Protein AF-A0AAD1YTY5-F1 (afdb_monomer)

Solvent-accessible surface area (backbone atoms only — not comparable to full-atom values): 7492 Å² total; per-residue (Å²): 142,89,78,74,84,77,70,69,73,73,73,67,83,61,67,100,40,76,74,55,52,59,56,49,61,77,39,45,89,66,66,30,72,66,52,49,50,51,53,52,51,52,45,72,70,44,49,64,59,53,52,52,52,54,52,53,49,52,54,52,50,53,45,40,74,73,72,46,76,93,76,87,59,72,90,55,42,64,72,72,74,50,95,78,78,80,80,87,76,54,82,92,66,65,77,67,92,75,80,88,88,78,65,92,45,77,70,60,72,69,58,129

pLDDT: mean 82.32, std 20.95, range [33.34, 98.38]

Structure (mmCIF, N/CA/C/O backbone):
data_AF-A0AAD1YTY5-F1
#
_entry.id   AF-A0AAD1YTY5-F1
#
loop_
_atom_site.group_PDB
_atom_site.id
_atom_site.type_symbol
_atom_site.label_atom_id
_atom_site.label_alt_id
_atom_site.label_comp_id
_atom_site.label_asym_id
_atom_site.label_entity_id
_atom_site.label_seq_id
_atom_site.pdbx_PDB_ins_code
_atom_site.Cartn_x
_atom_site.Cartn_y
_atom_site.Cartn_z
_atom_site.occupancy
_atom_site.B_iso_or_equiv
_atom_site.auth_seq_id
_atom_site.auth_comp_id
_atom_site.auth_asym_id
_atom_site.auth_atom_id
_atom_site.pdbx_PDB_model_num
ATOM 1 N N . MET A 1 1 ? 2.109 25.990 -33.798 1.00 33.34 1 MET A N 1
ATOM 2 C CA . MET A 1 1 ? 3.425 25.316 -33.686 1.00 33.34 1 MET A CA 1
ATOM 3 C C . MET A 1 1 ? 3.836 25.237 -32.214 1.00 33.34 1 MET A C 1
ATOM 5 O O . MET A 1 1 ? 4.566 26.088 -31.735 1.00 33.34 1 MET A O 1
ATOM 9 N N . SER A 1 2 ? 3.307 24.270 -31.457 1.00 37.28 2 SER A N 1
ATOM 10 C CA . SER A 1 2 ? 3.543 24.147 -30.004 1.00 37.28 2 SER A CA 1
ATOM 11 C C . SER A 1 2 ? 3.789 22.679 -29.644 1.00 37.28 2 SER A C 1
ATOM 13 O O . SER A 1 2 ? 3.008 22.042 -28.951 1.00 37.28 2 SER A O 1
ATOM 15 N N . GLY A 1 3 ? 4.836 22.097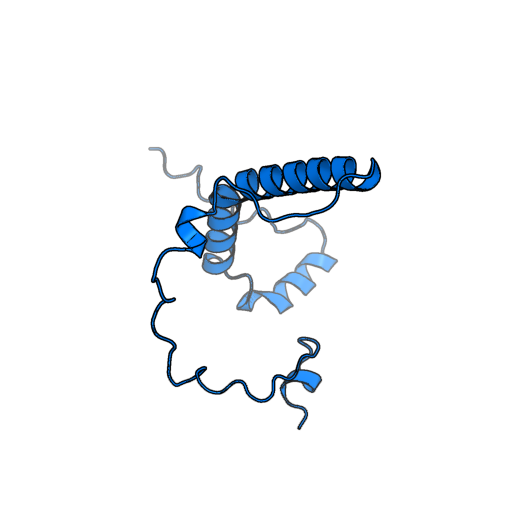 -30.233 1.00 34.19 3 GLY A N 1
ATOM 16 C CA . GLY A 1 3 ? 5.201 20.685 -30.041 1.00 34.19 3 GLY A CA 1
ATOM 17 C C . GLY A 1 3 ? 6.533 20.471 -29.318 1.00 34.19 3 GLY A C 1
ATOM 18 O O . GLY A 1 3 ? 6.846 19.352 -28.929 1.00 34.19 3 GLY A O 1
ATOM 19 N N . ALA A 1 4 ? 7.328 21.527 -29.112 1.00 40.12 4 ALA A N 1
ATOM 20 C CA . ALA A 1 4 ? 8.726 21.383 -28.696 1.00 40.12 4 ALA A CA 1
ATOM 21 C C . ALA A 1 4 ? 8.965 21.480 -27.176 1.00 40.12 4 ALA A C 1
ATOM 23 O O . ALA A 1 4 ? 10.001 21.032 -26.696 1.00 40.12 4 ALA A O 1
ATOM 24 N N . LYS A 1 5 ? 8.020 22.014 -26.385 1.00 37.00 5 LYS A N 1
ATOM 25 C CA . LYS A 1 5 ? 8.253 22.281 -24.948 1.00 37.00 5 LYS A CA 1
ATOM 26 C C . LYS A 1 5 ? 8.025 21.096 -23.998 1.00 37.00 5 LYS A C 1
ATOM 28 O O . LYS A 1 5 ? 8.430 21.188 -22.847 1.00 37.00 5 LYS A O 1
ATOM 33 N N . LYS A 1 6 ? 7.431 19.980 -24.444 1.00 41.97 6 LYS A N 1
ATOM 34 C CA . LYS A 1 6 ? 7.176 18.805 -23.577 1.00 41.97 6 LYS A CA 1
ATOM 35 C C . LYS A 1 6 ? 8.204 17.671 -23.690 1.00 41.97 6 LYS A C 1
ATOM 37 O O . LYS A 1 6 ? 8.161 16.758 -22.876 1.00 41.97 6 LYS A O 1
ATOM 42 N N . ARG A 1 7 ? 9.147 17.719 -24.643 1.00 33.81 7 ARG A N 1
ATOM 43 C CA . ARG A 1 7 ? 10.187 16.676 -24.786 1.00 33.81 7 ARG A CA 1
ATOM 44 C C . ARG A 1 7 ? 11.344 16.797 -23.784 1.00 33.81 7 ARG A C 1
ATOM 46 O O . ARG A 1 7 ? 12.011 15.806 -23.534 1.00 33.81 7 ARG A O 1
ATOM 53 N N . PHE A 1 8 ? 11.539 17.963 -23.170 1.00 34.28 8 PHE A N 1
ATOM 54 C CA . PHE A 1 8 ? 12.762 18.286 -22.420 1.00 34.28 8 PHE A CA 1
ATOM 55 C C . PHE A 1 8 ? 12.743 17.998 -20.910 1.00 34.28 8 PHE A C 1
ATOM 57 O O . PHE A 1 8 ? 13.707 18.327 -20.228 1.00 34.28 8 PHE A O 1
ATOM 64 N N . GLN A 1 9 ? 11.691 17.389 -20.354 1.00 39.22 9 GLN A N 1
ATOM 65 C CA . GLN A 1 9 ? 11.656 17.099 -18.908 1.00 39.22 9 GLN A CA 1
ATOM 66 C C . GLN A 1 9 ? 12.084 15.679 -18.515 1.00 39.22 9 GLN A C 1
ATOM 68 O O . GLN A 1 9 ? 12.263 15.437 -17.327 1.00 39.22 9 GLN A O 1
ATOM 73 N N . ILE A 1 10 ? 12.308 14.765 -19.465 1.00 39.91 10 ILE A N 1
ATOM 74 C CA . ILE A 1 10 ? 12.739 13.392 -19.134 1.00 39.91 10 ILE A CA 1
ATOM 75 C C . ILE A 1 10 ? 14.275 13.250 -19.155 1.00 39.91 10 ILE A C 1
ATOM 77 O O . ILE A 1 10 ? 14.819 12.476 -18.379 1.00 39.91 10 ILE A O 1
ATOM 81 N N . GLU A 1 11 ? 15.003 14.061 -19.931 1.00 36.28 11 GLU A N 1
ATOM 82 C CA . GLU A 1 11 ? 16.481 14.009 -19.973 1.00 36.28 11 GLU A CA 1
ATOM 83 C C . GLU A 1 11 ? 17.175 14.684 -18.774 1.00 36.28 11 GLU A C 1
ATOM 85 O O . GLU A 1 11 ? 18.380 14.543 -18.588 1.00 36.28 11 GLU A O 1
ATOM 90 N N . ALA A 1 12 ? 16.438 15.410 -17.927 1.00 37.81 12 ALA A N 1
ATOM 91 C CA . ALA A 1 12 ? 17.026 16.212 -16.851 1.00 37.81 12 ALA A CA 1
ATOM 92 C C . ALA A 1 12 ? 17.236 15.457 -15.524 1.00 37.81 12 ALA A C 1
ATOM 94 O O . ALA A 1 12 ? 17.783 16.034 -14.585 1.00 37.81 12 ALA A O 1
ATOM 95 N N . ILE A 1 13 ? 16.871 14.172 -15.436 1.00 46.72 13 ILE A N 1
ATOM 96 C CA . ILE A 1 13 ? 17.324 13.292 -14.340 1.00 46.72 13 ILE A CA 1
ATOM 97 C C . ILE A 1 13 ? 18.650 12.615 -14.740 1.00 46.72 13 ILE A C 1
ATOM 99 O O . ILE A 1 13 ? 18.924 11.473 -14.402 1.00 46.72 13 ILE A O 1
ATOM 103 N N . VAL A 1 14 ? 19.497 13.315 -15.494 1.00 49.34 14 VAL A N 1
ATOM 104 C CA . VAL A 1 14 ? 20.905 12.957 -15.668 1.00 49.34 14 VAL A CA 1
ATOM 105 C C . VAL A 1 14 ? 21.697 13.975 -14.864 1.00 49.34 14 VAL A C 1
ATOM 107 O O . VAL A 1 14 ? 21.943 15.109 -15.270 1.00 49.34 14 VAL A O 1
ATOM 110 N N . THR A 1 15 ? 21.995 13.589 -13.632 1.00 48.19 15 THR A N 1
ATOM 111 C CA . THR A 1 15 ? 22.817 14.354 -12.697 1.00 48.19 15 THR A CA 1
ATOM 112 C C . THR A 1 15 ? 24.173 14.691 -13.326 1.00 48.19 15 THR A C 1
ATOM 114 O O . THR A 1 15 ? 24.780 13.829 -13.951 1.00 48.19 15 THR A O 1
ATOM 117 N N . ARG A 1 16 ? 24.681 15.917 -13.116 1.00 51.72 16 ARG A N 1
ATOM 118 C CA . ARG A 1 16 ? 26.023 16.407 -13.531 1.00 51.72 16 ARG A CA 1
ATOM 119 C C . ARG A 1 16 ? 27.209 15.686 -12.852 1.00 51.72 16 ARG A C 1
ATOM 121 O O . ARG A 1 16 ? 28.292 16.244 -12.730 1.00 51.72 16 ARG A O 1
ATOM 128 N N . ASP A 1 17 ? 26.987 14.480 -12.362 1.00 52.78 17 ASP A N 1
ATOM 129 C CA . ASP A 1 17 ? 27.865 13.750 -11.464 1.00 52.78 17 ASP A CA 1
ATOM 130 C C . ASP A 1 17 ? 28.198 12.407 -12.116 1.00 52.78 17 ASP A C 1
ATOM 132 O O . ASP A 1 17 ? 27.325 11.544 -12.241 1.00 52.78 17 ASP A O 1
ATOM 136 N N . ALA A 1 18 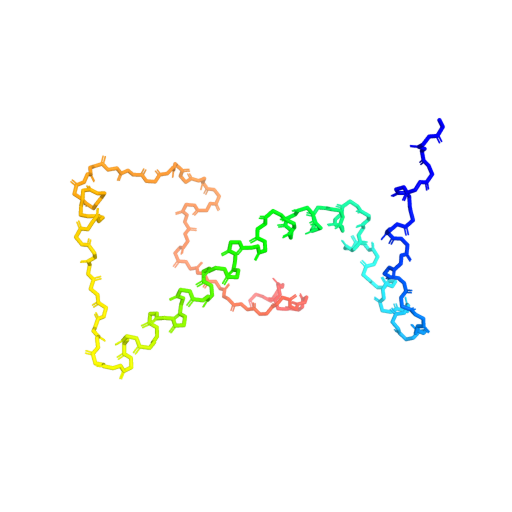? 29.441 12.266 -12.583 1.00 53.72 18 ALA 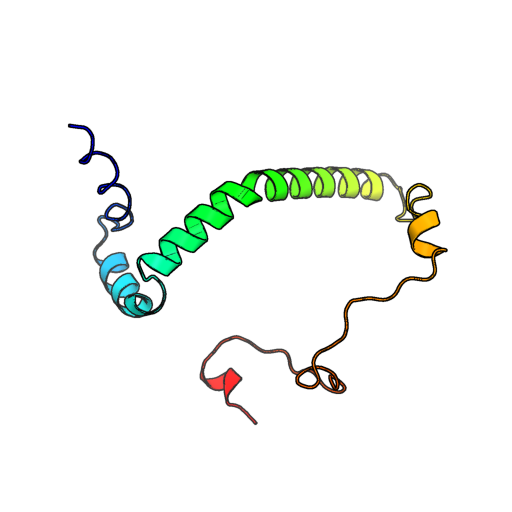A N 1
ATOM 137 C CA . ALA A 1 18 ? 29.914 11.100 -13.327 1.00 53.72 18 ALA A CA 1
ATOM 138 C C . ALA A 1 18 ? 29.765 9.793 -12.530 1.00 53.72 18 ALA A C 1
ATOM 140 O O . ALA A 1 18 ? 29.598 8.729 -13.130 1.00 53.72 18 ALA A O 1
ATOM 141 N N . GLU A 1 19 ? 29.748 9.871 -11.192 1.00 54.56 19 GLU A N 1
ATOM 142 C CA . GLU A 1 19 ? 29.519 8.708 -10.340 1.00 54.56 19 GLU A CA 1
ATOM 143 C C . GLU A 1 19 ? 28.060 8.230 -10.353 1.00 54.56 19 GLU A C 1
ATOM 145 O O . GLU A 1 19 ? 27.750 7.044 -10.259 1.00 54.56 19 GLU A O 1
ATOM 150 N N . LYS A 1 20 ? 27.113 9.147 -10.525 1.00 55.09 20 LYS A N 1
ATOM 151 C CA . LYS A 1 20 ? 25.703 8.767 -10.654 1.00 55.09 20 LYS A CA 1
ATOM 152 C C . LYS A 1 20 ? 25.406 8.211 -12.037 1.00 55.09 20 LYS A C 1
ATOM 154 O O . LYS A 1 20 ? 24.567 7.324 -12.161 1.00 55.09 20 LYS A O 1
ATOM 159 N N . THR A 1 21 ? 26.118 8.670 -13.062 1.00 53.25 21 THR A N 1
ATOM 160 C CA . THR A 1 21 ? 25.917 8.223 -14.443 1.00 53.25 21 THR A CA 1
ATOM 161 C C . THR A 1 21 ? 26.240 6.736 -14.632 1.00 53.25 21 THR A C 1
ATOM 163 O O . THR A 1 21 ? 25.481 6.048 -15.312 1.00 53.25 21 THR A O 1
ATOM 166 N N . TRP A 1 22 ? 27.295 6.199 -13.995 1.00 48.31 22 TRP A N 1
ATOM 167 C CA . TRP A 1 22 ? 27.605 4.758 -14.077 1.00 48.31 22 TRP A CA 1
ATOM 168 C C . TRP A 1 22 ? 26.576 3.895 -13.344 1.00 48.31 22 TRP A C 1
ATOM 170 O O . TRP A 1 22 ? 26.193 2.835 -13.834 1.00 48.31 22 TRP A O 1
ATOM 180 N N . LYS A 1 23 ? 26.067 4.384 -12.211 1.00 54.72 23 LYS A N 1
ATOM 181 C CA . LYS A 1 23 ? 25.053 3.687 -11.417 1.00 54.72 23 LYS A CA 1
ATOM 182 C C . LYS A 1 23 ? 23.690 3.673 -12.114 1.00 54.72 23 LYS A C 1
ATOM 184 O O . LYS A 1 23 ? 22.964 2.692 -12.042 1.00 54.72 23 LYS A O 1
ATOM 189 N N . ILE A 1 24 ? 23.353 4.734 -12.849 1.00 59.12 24 ILE A N 1
ATOM 190 C CA . ILE A 1 24 ? 22.142 4.795 -13.683 1.00 59.12 24 ILE A CA 1
ATOM 191 C C . ILE A 1 24 ? 22.213 3.789 -14.843 1.00 59.12 24 ILE A C 1
ATOM 193 O O . ILE A 1 24 ? 21.187 3.218 -15.206 1.00 59.12 24 ILE A O 1
ATOM 197 N N . LEU A 1 25 ? 23.408 3.520 -15.383 1.00 65.56 25 LEU A N 1
ATOM 198 C CA . LEU A 1 25 ? 23.594 2.520 -16.438 1.00 65.56 25 LEU A CA 1
ATOM 199 C C . LEU A 1 25 ? 23.250 1.099 -15.956 1.00 65.56 25 LEU A C 1
ATOM 201 O O . LEU A 1 25 ? 22.636 0.337 -16.699 1.00 65.56 25 LEU A O 1
ATOM 205 N N . GLU A 1 26 ? 23.574 0.766 -14.701 1.00 78.25 26 GLU A N 1
ATOM 206 C CA . GLU A 1 26 ? 23.226 -0.517 -14.066 1.00 78.25 26 GLU A CA 1
ATOM 207 C C . GLU A 1 26 ? 21.702 -0.713 -13.943 1.00 78.25 26 GLU A C 1
ATOM 209 O O . GLU A 1 26 ? 21.190 -1.822 -14.090 1.00 78.25 26 GLU A O 1
ATOM 214 N N . PHE A 1 27 ? 20.954 0.379 -13.758 1.00 83.62 27 PHE A N 1
ATOM 215 C CA . PHE A 1 27 ? 19.495 0.363 -13.626 1.00 83.62 27 PHE A CA 1
ATOM 216 C C . PHE A 1 27 ? 18.743 0.675 -14.921 1.00 83.62 27 PHE A C 1
ATOM 218 O O . PHE A 1 27 ? 17.516 0.784 -14.884 1.00 83.62 27 PHE A O 1
ATOM 225 N N . ALA A 1 28 ? 19.422 0.795 -16.065 1.00 85.88 28 ALA A N 1
ATOM 226 C CA . ALA A 1 28 ? 18.799 1.197 -17.328 1.00 85.88 28 ALA A CA 1
ATOM 227 C C . ALA A 1 28 ? 17.628 0.284 -17.750 1.00 85.88 28 ALA A C 1
ATOM 229 O O . ALA A 1 28 ? 16.657 0.755 -18.338 1.00 85.88 28 ALA A O 1
ATOM 230 N N . ASN A 1 29 ? 17.683 -1.003 -17.384 1.00 89.12 29 ASN A N 1
ATOM 231 C CA . ASN A 1 29 ? 16.609 -1.970 -17.643 1.00 89.12 29 ASN A CA 1
ATOM 232 C C . ASN A 1 29 ? 15.374 -1.783 -16.742 1.00 89.12 29 ASN A C 1
ATOM 234 O O . ASN A 1 29 ? 14.296 -2.256 -17.087 1.00 89.12 29 ASN A O 1
ATOM 238 N N . ILE A 1 30 ? 15.521 -1.126 -15.588 1.00 89.25 30 ILE A N 1
ATOM 239 C CA . ILE A 1 30 ? 14.443 -0.888 -14.614 1.00 89.25 30 ILE A CA 1
ATOM 240 C C . ILE A 1 30 ? 13.877 0.522 -14.793 1.00 89.25 30 ILE A C 1
ATOM 242 O O . ILE A 1 30 ? 12.666 0.705 -14.887 1.00 89.25 30 ILE A O 1
ATOM 246 N N . LEU A 1 31 ? 14.750 1.527 -14.879 1.00 89.81 31 LEU A N 1
ATOM 247 C CA . LEU A 1 31 ? 14.389 2.936 -15.047 1.00 89.81 31 LEU A CA 1
ATOM 248 C C . LEU A 1 31 ? 14.202 3.282 -16.526 1.00 89.81 31 LEU A C 1
ATOM 250 O O . LEU A 1 31 ? 14.759 4.254 -17.038 1.00 89.81 31 LEU A O 1
ATOM 254 N N . THR A 1 32 ? 13.409 2.467 -17.218 1.00 91.19 32 THR A N 1
ATOM 255 C CA . THR A 1 32 ? 13.022 2.744 -18.598 1.00 91.19 32 THR A CA 1
ATOM 256 C C . THR A 1 32 ? 12.151 3.996 -18.653 1.00 91.19 32 THR A C 1
ATOM 258 O O . THR A 1 32 ? 11.547 4.422 -17.663 1.00 91.19 32 THR A O 1
ATOM 261 N N . ARG A 1 33 ? 12.054 4.600 -19.838 1.00 90.12 33 ARG A N 1
ATOM 262 C CA . ARG A 1 33 ? 11.243 5.804 -20.036 1.00 90.12 33 ARG A CA 1
ATOM 263 C C . ARG A 1 33 ? 9.784 5.600 -19.619 1.00 90.12 33 ARG A C 1
ATOM 265 O O . ARG A 1 33 ? 9.218 6.479 -18.974 1.00 90.12 33 ARG A O 1
ATOM 272 N N . ASP A 1 34 ? 9.208 4.456 -19.971 1.00 93.12 34 ASP A N 1
ATOM 273 C CA . ASP A 1 34 ? 7.809 4.146 -19.676 1.00 93.12 34 ASP A CA 1
ATOM 274 C C . ASP A 1 34 ? 7.602 3.903 -18.177 1.00 93.12 34 ASP A C 1
ATOM 276 O O . ASP A 1 34 ? 6.643 4.415 -17.601 1.00 93.12 34 ASP A O 1
ATOM 280 N N . ALA A 1 35 ? 8.547 3.224 -17.513 1.00 93.94 35 ALA A N 1
ATOM 281 C CA . ALA A 1 35 ? 8.516 3.032 -16.064 1.00 93.94 35 ALA A CA 1
ATOM 282 C C . ALA A 1 35 ? 8.605 4.369 -15.310 1.00 93.94 35 ALA A C 1
ATOM 284 O O .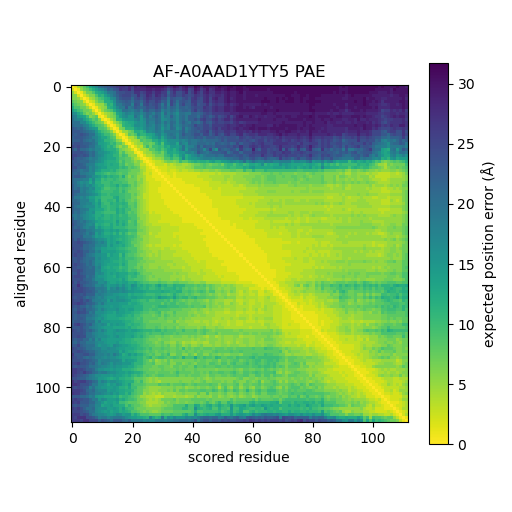 ALA A 1 35 ? 7.836 4.619 -14.381 1.00 93.94 35 ALA A O 1
ATOM 285 N N . LEU A 1 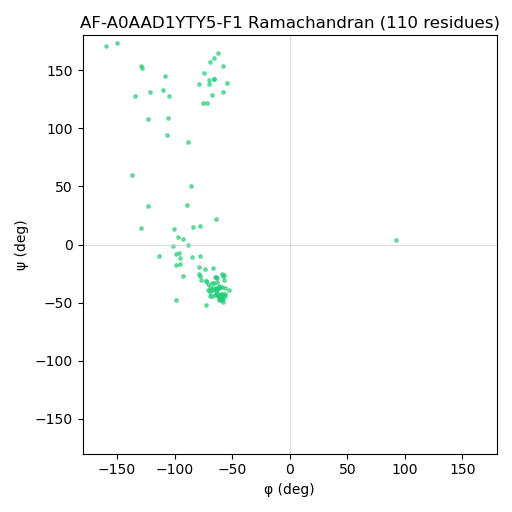36 ? 9.501 5.265 -15.735 1.00 94.00 36 LEU A N 1
ATOM 286 C CA . LEU A 1 36 ? 9.622 6.601 -15.148 1.00 94.00 36 LEU A CA 1
ATOM 287 C C . LEU A 1 36 ? 8.356 7.431 -15.363 1.00 94.00 36 LEU A C 1
ATOM 289 O O . LEU A 1 36 ? 7.904 8.100 -14.435 1.00 94.00 36 LEU A O 1
ATOM 293 N N . GLN A 1 37 ? 7.774 7.377 -16.562 1.00 94.44 37 GLN A N 1
ATOM 294 C CA . GLN A 1 37 ? 6.533 8.084 -16.857 1.00 94.44 37 GLN A CA 1
ATOM 295 C C . GLN A 1 37 ? 5.392 7.586 -15.961 1.00 94.44 37 GLN A C 1
ATOM 297 O O . GLN A 1 37 ? 4.722 8.397 -15.325 1.00 94.44 37 GLN A O 1
ATOM 302 N N . PHE A 1 38 ? 5.247 6.268 -15.821 1.00 96.06 38 PHE A N 1
ATOM 303 C CA . PHE A 1 38 ? 4.262 5.659 -14.933 1.00 96.06 38 PHE A CA 1
ATOM 304 C C . PHE A 1 38 ? 4.427 6.107 -13.470 1.00 96.06 38 PHE A C 1
ATOM 306 O O . PHE A 1 38 ? 3.462 6.531 -12.836 1.00 96.06 38 PHE A O 1
ATOM 313 N N . VAL A 1 39 ? 5.655 6.098 -12.937 1.00 95.81 39 VAL A N 1
ATOM 314 C CA . VAL A 1 39 ? 5.930 6.552 -11.560 1.00 95.81 39 VAL A CA 1
ATOM 315 C C . VAL A 1 39 ? 5.619 8.040 -11.376 1.00 95.81 39 VAL A C 1
ATOM 317 O O . VAL A 1 39 ? 5.103 8.439 -10.330 1.00 95.81 39 VAL A O 1
ATOM 320 N N . VAL A 1 40 ? 5.908 8.876 -12.378 1.00 96.44 40 VAL A N 1
ATOM 321 C CA . VAL A 1 40 ? 5.564 10.306 -12.346 1.00 96.44 40 VAL A CA 1
ATOM 322 C C . VAL A 1 40 ? 4.054 10.502 -12.260 1.00 96.44 40 VAL A C 1
ATOM 324 O O . VAL A 1 40 ? 3.601 11.345 -11.483 1.00 96.44 40 VAL A O 1
ATOM 327 N N . ASP A 1 41 ? 3.284 9.737 -13.027 1.00 97.31 41 ASP A N 1
ATOM 328 C CA . ASP A 1 41 ? 1.829 9.863 -13.050 1.00 97.31 41 ASP A CA 1
ATOM 329 C C . ASP A 1 41 ? 1.213 9.394 -11.723 1.00 97.31 41 ASP A C 1
ATOM 331 O O . ASP A 1 41 ? 0.454 10.152 -11.114 1.00 97.31 41 ASP A O 1
ATOM 335 N N . LEU A 1 42 ? 1.667 8.257 -11.177 1.00 97.62 42 LEU A N 1
ATOM 336 C CA . LEU A 1 42 ? 1.288 7.803 -9.830 1.00 97.62 42 LEU A CA 1
ATOM 337 C C . LEU A 1 42 ? 1.602 8.845 -8.755 1.00 97.62 42 LEU A C 1
ATOM 339 O O . LEU A 1 42 ? 0.796 9.107 -7.860 1.00 97.62 42 LEU A O 1
ATOM 343 N N . GLN A 1 43 ? 2.786 9.456 -8.821 1.00 96.75 43 GLN A N 1
ATOM 344 C CA . GLN A 1 43 ? 3.160 10.477 -7.857 1.00 96.75 43 GLN A CA 1
ATOM 345 C C . GLN A 1 43 ? 2.202 11.665 -7.938 1.00 96.75 43 GLN A C 1
ATOM 347 O O . GLN A 1 43 ? 1.723 12.133 -6.904 1.00 96.75 43 GLN A O 1
ATOM 352 N N . ARG A 1 44 ? 1.926 12.160 -9.147 1.00 96.31 44 ARG A N 1
ATOM 353 C CA . ARG A 1 44 ? 1.079 13.342 -9.342 1.00 96.31 44 ARG A CA 1
ATOM 354 C C . ARG A 1 44 ? -0.333 13.110 -8.827 1.00 96.31 44 ARG A C 1
ATOM 356 O O . ARG A 1 44 ? -0.906 14.025 -8.240 1.00 96.31 44 ARG A O 1
ATOM 363 N N . GLU A 1 45 ? -0.849 11.903 -9.016 1.00 97.56 45 GLU A N 1
ATOM 364 C CA . GLU A 1 45 ? -2.178 11.506 -8.570 1.00 97.56 45 GLU A CA 1
ATOM 365 C C . GLU A 1 45 ? -2.244 11.333 -7.044 1.00 97.56 45 GLU A C 1
ATOM 367 O O . GLU A 1 45 ? -3.055 11.971 -6.374 1.00 97.56 45 GLU A O 1
ATOM 372 N N . PHE A 1 46 ? -1.342 10.545 -6.450 1.00 97.94 46 PHE A N 1
ATOM 373 C CA . PHE A 1 46 ? -1.514 10.094 -5.063 1.00 97.94 46 PHE A CA 1
ATOM 374 C C . PHE A 1 46 ? -0.743 10.896 -4.011 1.00 97.94 46 PHE A C 1
ATOM 376 O O . PHE A 1 46 ? -1.079 10.834 -2.826 1.00 97.94 46 PHE A O 1
ATOM 383 N N . ARG A 1 47 ? 0.274 11.689 -4.380 1.00 97.31 47 ARG A N 1
ATOM 384 C CA . ARG A 1 47 ? 1.164 12.333 -3.389 1.00 97.31 47 ARG A CA 1
ATOM 385 C C . ARG A 1 47 ? 0.421 13.236 -2.403 1.00 97.31 47 ARG A C 1
ATOM 387 O O . ARG A 1 47 ? 0.796 13.290 -1.231 1.00 97.31 47 ARG A O 1
ATOM 394 N N . ASN A 1 48 ? -0.609 13.951 -2.849 1.00 97.44 48 ASN A N 1
ATOM 395 C CA . ASN A 1 48 ? -1.380 14.831 -1.966 1.00 97.44 48 ASN A CA 1
ATOM 396 C C . ASN A 1 48 ? -2.202 14.031 -0.945 1.00 97.44 48 ASN A C 1
ATOM 398 O O . ASN A 1 48 ? -2.193 14.372 0.237 1.00 97.44 48 ASN A O 1
ATOM 402 N N . HIS A 1 49 ? -2.819 12.924 -1.369 1.00 97.62 49 HIS A N 1
ATOM 403 C CA . HIS A 1 49 ? -3.548 12.015 -0.481 1.00 97.62 49 HIS A CA 1
ATOM 404 C C . HIS A 1 49 ? -2.626 11.363 0.555 1.00 97.62 49 HIS A C 1
ATOM 406 O O . HIS A 1 49 ? -2.966 11.313 1.736 1.00 97.62 49 HIS A O 1
ATOM 412 N N . ILE A 1 50 ? -1.421 10.947 0.147 1.00 97.81 50 ILE A N 1
ATOM 413 C CA . ILE A 1 50 ? -0.416 10.393 1.067 1.00 97.81 50 ILE A CA 1
ATOM 414 C C . ILE A 1 50 ? -0.023 11.427 2.126 1.00 97.81 50 ILE A C 1
ATOM 416 O O . ILE A 1 50 ? 0.021 11.109 3.313 1.00 97.81 50 ILE A O 1
ATOM 420 N N . LYS A 1 51 ? 0.234 12.679 1.723 1.00 97.94 51 LYS A N 1
ATOM 421 C CA . LYS A 1 51 ? 0.546 13.758 2.674 1.00 97.94 51 LYS A CA 1
ATOM 422 C C . LYS A 1 51 ? -0.584 13.978 3.673 1.00 97.94 51 LYS A C 1
ATOM 424 O O . LYS A 1 51 ? -0.314 14.065 4.865 1.00 97.94 51 LYS A O 1
ATOM 429 N N . TYR A 1 52 ? -1.824 14.032 3.194 1.00 98.19 52 TYR A N 1
ATOM 430 C CA . TYR A 1 52 ? -2.993 14.180 4.056 1.00 98.19 52 TYR A CA 1
ATOM 431 C C . TYR A 1 52 ? -3.087 13.040 5.082 1.00 98.19 52 TYR A C 1
ATOM 433 O O . TYR A 1 52 ? -3.160 13.299 6.281 1.00 98.19 52 TYR A O 1
ATOM 441 N N . ALA A 1 53 ? -2.964 11.784 4.641 1.00 98.12 53 ALA A N 1
ATOM 442 C CA . ALA A 1 53 ? -2.995 10.624 5.531 1.00 98.12 53 ALA A CA 1
ATOM 443 C C . ALA A 1 53 ? -1.869 10.645 6.585 1.00 98.12 53 ALA A C 1
ATOM 445 O O . ALA A 1 53 ? -2.080 10.253 7.735 1.00 98.12 53 ALA A O 1
ATOM 446 N N . LEU A 1 54 ? -0.676 11.129 6.220 1.00 98.19 54 LEU A N 1
ATOM 447 C CA . LEU A 1 54 ? 0.437 11.289 7.159 1.00 98.19 54 LEU A CA 1
ATOM 448 C C . LEU A 1 54 ? 0.155 12.353 8.226 1.00 98.19 54 LEU A C 1
ATOM 450 O O . LEU A 1 54 ? 0.503 12.129 9.386 1.00 98.19 54 LEU A O 1
ATOM 454 N N . GLU A 1 55 ? -0.488 13.470 7.879 1.00 98.38 55 GLU A N 1
ATOM 455 C CA . GLU A 1 55 ? -0.902 14.469 8.874 1.00 98.38 55 GLU A CA 1
ATOM 456 C C . GLU A 1 55 ? -2.000 13.922 9.795 1.00 98.38 55 GLU A C 1
ATOM 458 O O . GLU A 1 55 ? -1.854 13.993 11.017 1.00 98.38 55 GLU A O 1
ATOM 463 N N . CYS A 1 56 ? -3.019 13.241 9.254 1.00 97.62 56 CYS A N 1
ATOM 464 C CA . CYS A 1 56 ? -4.034 12.563 10.071 1.00 97.62 56 CYS A CA 1
ATOM 465 C C . CYS A 1 56 ? -3.410 11.559 11.052 1.00 97.62 56 CYS A C 1
ATOM 467 O O . CYS A 1 56 ? -3.837 11.450 12.204 1.00 97.62 56 CYS A O 1
ATOM 469 N N . ARG A 1 57 ? -2.356 10.844 10.635 1.00 97.44 57 ARG A N 1
ATOM 470 C CA . ARG A 1 57 ? -1.622 9.928 11.518 1.00 97.44 57 ARG A CA 1
ATOM 471 C C . ARG A 1 57 ? -0.930 10.663 12.668 1.00 97.44 57 ARG A C 1
ATOM 473 O O . ARG A 1 57 ? -0.919 10.141 13.784 1.00 97.44 57 ARG A O 1
ATOM 480 N N . LYS A 1 58 ? -0.367 11.854 12.434 1.00 97.75 58 LYS A N 1
ATOM 481 C CA . LYS A 1 58 ? 0.222 12.677 13.507 1.00 97.75 58 LYS A CA 1
ATOM 482 C C . LYS A 1 58 ? -0.844 13.145 14.490 1.00 97.75 58 LYS A C 1
ATOM 484 O O . LYS A 1 58 ? -0.636 13.041 15.696 1.00 97.75 58 LYS A O 1
ATOM 489 N N . GLU A 1 59 ? -1.992 13.592 13.992 1.00 96.69 59 GLU A N 1
ATOM 490 C CA . GLU A 1 59 ? -3.124 13.981 14.837 1.00 96.69 59 GLU A CA 1
ATOM 491 C C . GLU A 1 59 ? -3.614 12.822 15.707 1.00 96.69 59 GLU A C 1
ATOM 493 O O . GLU A 1 59 ? -3.760 12.979 16.920 1.00 96.69 59 GLU A O 1
ATOM 498 N N . ALA A 1 60 ? -3.805 11.639 15.117 1.00 94.94 60 ALA A N 1
ATOM 499 C CA . ALA A 1 60 ? -4.205 10.446 15.859 1.00 94.94 60 ALA A CA 1
ATOM 500 C C . ALA A 1 60 ? -3.168 10.090 16.936 1.00 94.94 60 ALA A C 1
ATOM 502 O O . ALA A 1 60 ? -3.521 9.831 18.086 1.00 94.94 60 ALA A O 1
ATOM 503 N N . LYS A 1 61 ? -1.874 10.165 16.596 1.00 96.38 61 LYS A N 1
ATOM 504 C CA . LYS A 1 61 ? -0.782 9.925 17.545 1.00 96.38 61 LYS A CA 1
ATOM 505 C C . LYS A 1 61 ? -0.821 10.898 18.727 1.00 96.38 61 LYS A C 1
ATOM 507 O O . LYS A 1 61 ? -0.650 10.451 19.857 1.00 96.38 61 LYS A O 1
ATOM 512 N N . MET A 1 62 ? -1.079 12.188 18.495 1.00 96.94 62 MET A N 1
ATOM 513 C CA . MET A 1 62 ? -1.228 13.176 19.574 1.00 96.94 62 MET A CA 1
ATOM 514 C C . MET A 1 62 ? -2.405 12.841 20.497 1.00 96.94 62 MET A C 1
ATOM 516 O O . MET A 1 62 ? -2.251 12.883 21.715 1.00 96.94 62 MET A O 1
ATOM 520 N N . ARG A 1 63 ? -3.556 12.442 19.939 1.00 96.00 63 ARG A N 1
ATOM 521 C CA . ARG A 1 63 ? -4.726 12.023 20.734 1.00 96.00 63 ARG A CA 1
ATOM 522 C C . ARG A 1 63 ? -4.399 10.837 21.641 1.00 96.00 63 ARG A C 1
ATOM 524 O O . ARG A 1 63 ? -4.751 10.862 22.817 1.00 96.00 63 ARG A O 1
ATOM 531 N N . TYR A 1 64 ? -3.693 9.833 21.120 1.00 95.50 64 TYR A N 1
ATOM 532 C CA . TYR A 1 64 ? -3.309 8.660 21.909 1.00 95.50 64 TYR A CA 1
ATOM 533 C C . TYR A 1 64 ? -2.272 8.981 22.986 1.00 95.50 64 TYR A C 1
ATOM 535 O O . TYR A 1 64 ? -2.376 8.500 24.109 1.00 95.50 64 TYR A O 1
ATOM 543 N N . ASN A 1 65 ? -1.301 9.843 22.678 1.00 95.81 65 ASN A N 1
ATOM 544 C CA . ASN A 1 65 ? -0.319 10.287 23.667 1.00 95.81 65 ASN A CA 1
ATOM 545 C C . ASN A 1 65 ? -0.973 11.058 24.832 1.00 95.81 65 ASN A C 1
ATOM 547 O O . ASN A 1 65 ? -0.476 10.993 25.951 1.00 95.81 65 ASN A O 1
ATOM 551 N N . ASN A 1 66 ? -2.100 11.735 24.590 1.00 96.62 66 ASN A N 1
ATOM 552 C CA . ASN A 1 66 ? -2.872 12.452 25.611 1.00 96.62 66 ASN A CA 1
ATOM 553 C C . ASN A 1 66 ? -3.853 11.549 26.391 1.00 96.62 66 ASN A C 1
ATOM 555 O O . ASN A 1 66 ? -4.762 12.054 27.045 1.00 96.62 66 ASN A O 1
ATOM 559 N N . GLY A 1 67 ? -3.698 10.223 26.313 1.00 94.81 67 GLY A N 1
ATOM 560 C CA . GLY A 1 67 ? -4.519 9.255 27.050 1.00 94.81 67 GLY A CA 1
ATOM 561 C C . GLY A 1 67 ? -5.751 8.745 26.299 1.00 94.81 67 GLY A C 1
ATOM 562 O O . GLY A 1 67 ? -6.520 7.966 26.856 1.00 94.81 67 GLY A O 1
ATOM 563 N N . GLY A 1 68 ? -5.949 9.140 25.036 1.00 92.31 68 GLY A N 1
ATOM 564 C CA . GLY A 1 68 ? -6.954 8.513 24.180 1.00 92.31 68 GLY A CA 1
ATOM 565 C C . GLY A 1 68 ? -6.593 7.055 23.876 1.00 92.31 68 GLY A C 1
ATOM 566 O O . GLY A 1 68 ? -5.429 6.734 23.641 1.00 92.31 68 GLY A O 1
ATOM 567 N N . LEU A 1 69 ? -7.586 6.170 23.825 1.00 91.31 69 LEU A N 1
ATOM 568 C CA . LEU A 1 69 ? -7.406 4.775 23.414 1.00 91.31 69 LEU A CA 1
ATOM 569 C C . LEU A 1 69 ? -8.038 4.540 22.034 1.00 91.31 69 LEU A C 1
ATOM 571 O O . LEU A 1 69 ? -9.063 5.151 21.719 1.00 91.31 69 LEU A O 1
ATOM 575 N N . PRO A 1 70 ? -7.444 3.684 21.184 1.00 90.88 70 PRO A N 1
ATOM 576 C CA . PRO A 1 70 ? -8.082 3.264 19.944 1.00 90.88 70 PRO A CA 1
ATOM 577 C C . PRO A 1 70 ? -9.343 2.441 20.244 1.00 90.88 70 PRO A C 1
ATOM 579 O O . PRO A 1 70 ? -9.367 1.636 21.173 1.00 90.88 70 PRO A O 1
ATOM 582 N N . GLY A 1 71 ? -10.386 2.633 19.438 1.00 90.44 71 GLY A N 1
ATOM 583 C CA . GLY A 1 71 ? -11.660 1.928 19.561 1.00 90.44 71 GLY A CA 1
ATOM 584 C C . GLY A 1 71 ? -12.349 1.774 18.206 1.00 90.44 71 GLY A C 1
ATOM 585 O O . GLY A 1 71 ? -11.888 2.318 17.202 1.00 90.44 71 GLY A O 1
ATOM 586 N N . CYS A 1 72 ? -13.452 1.025 18.174 1.00 91.94 72 CYS A N 1
ATOM 587 C CA . CYS A 1 72 ? -14.266 0.886 16.968 1.00 91.94 72 CYS A CA 1
ATOM 588 C C . CYS A 1 72 ? -15.084 2.159 16.737 1.00 91.94 72 CYS A C 1
ATOM 590 O O . CYS A 1 72 ? -15.898 2.531 17.581 1.00 91.94 72 CYS A O 1
ATOM 592 N N . ASP A 1 73 ? -14.902 2.801 15.585 1.00 90.44 73 ASP A N 1
ATOM 593 C CA . ASP A 1 73 ? -15.687 3.978 15.223 1.00 90.44 73 ASP A CA 1
ATOM 594 C C . ASP A 1 73 ? -17.156 3.590 14.982 1.00 90.44 73 ASP A C 1
ATOM 596 O O . ASP A 1 73 ? -17.458 2.663 14.223 1.00 90.44 73 ASP A O 1
ATOM 600 N N . LEU A 1 74 ? -18.077 4.301 15.634 1.00 93.44 74 LEU A N 1
ATOM 601 C CA . LEU A 1 74 ? -19.516 4.105 15.482 1.00 93.44 74 LEU A CA 1
ATOM 602 C C . LEU A 1 74 ? -19.992 4.451 14.067 1.00 93.44 74 LEU A C 1
ATOM 604 O O . LEU A 1 74 ? -20.949 3.843 13.595 1.00 93.44 74 LEU A O 1
ATOM 608 N N . THR A 1 75 ? -19.305 5.359 13.365 1.00 95.25 75 THR A N 1
ATOM 609 C CA . THR A 1 75 ? -19.681 5.751 11.998 1.00 95.25 75 THR A CA 1
ATOM 610 C C . THR A 1 75 ? -19.568 4.596 11.005 1.00 95.25 75 THR A C 1
ATOM 612 O O . THR A 1 75 ? -20.327 4.537 10.048 1.00 95.25 75 THR A O 1
ATOM 615 N N . THR A 1 76 ? -18.674 3.636 11.255 1.00 95.69 76 THR A N 1
ATOM 616 C CA . THR A 1 76 ? -18.430 2.467 10.393 1.00 95.69 76 THR A CA 1
ATOM 617 C C . THR A 1 76 ? -19.112 1.199 10.909 1.00 95.69 76 THR A C 1
ATOM 619 O O . THR A 1 76 ? -18.808 0.098 10.455 1.00 95.69 76 THR A O 1
ATOM 622 N N . LYS A 1 77 ? -20.034 1.329 11.874 1.00 96.25 77 LYS A N 1
ATOM 623 C CA . LYS A 1 77 ? -20.758 0.194 12.458 1.00 96.25 77 LYS A CA 1
ATOM 624 C C . LYS A 1 77 ? -21.590 -0.559 11.418 1.00 96.25 77 LYS A C 1
ATOM 626 O O . LYS A 1 77 ? -21.512 -1.779 11.388 1.00 96.25 77 LYS A O 1
ATOM 631 N N . TYR A 1 78 ? -22.290 0.162 10.541 1.00 95.69 78 TYR A N 1
ATOM 632 C CA . TYR A 1 78 ? -23.123 -0.441 9.496 1.00 95.69 78 TYR A CA 1
ATOM 633 C C . TYR A 1 78 ? -22.313 -1.371 8.576 1.00 95.69 78 TYR A C 1
ATOM 635 O O . TYR A 1 78 ? -22.719 -2.501 8.363 1.00 95.69 78 TYR A O 1
ATOM 643 N N . ILE A 1 79 ? -21.098 -0.973 8.174 1.00 96.00 79 ILE A N 1
ATOM 644 C CA . ILE A 1 79 ? -20.202 -1.799 7.341 1.00 96.00 79 ILE A CA 1
ATOM 645 C C . ILE A 1 79 ? -19.818 -3.111 8.044 1.00 96.00 79 ILE A C 1
ATOM 647 O O . ILE A 1 79 ? -19.633 -4.131 7.395 1.00 96.00 79 ILE A O 1
ATOM 651 N N . ARG A 1 80 ? -19.650 -3.102 9.374 1.00 94.88 80 ARG A N 1
ATOM 652 C CA . ARG A 1 80 ? -19.270 -4.308 10.137 1.00 94.88 80 ARG A CA 1
ATOM 653 C C . ARG A 1 80 ? -20.439 -5.254 10.395 1.00 94.88 80 ARG A C 1
ATOM 655 O O . ARG A 1 80 ? -20.198 -6.425 10.658 1.00 94.88 80 ARG A O 1
ATOM 662 N N . GLU A 1 81 ? -21.660 -4.728 10.414 1.00 96.44 81 GLU A N 1
ATOM 663 C CA . GLU A 1 81 ? -22.885 -5.493 10.680 1.00 96.44 81 GLU A CA 1
ATOM 664 C C . GLU A 1 81 ? -23.579 -5.963 9.394 1.00 96.44 81 GLU A C 1
ATOM 666 O O . GLU A 1 81 ? -24.480 -6.796 9.454 1.00 96.44 81 GLU A O 1
ATOM 671 N N . GLU A 1 82 ? -23.158 -5.451 8.238 1.00 96.81 82 GLU A N 1
ATOM 672 C CA . GLU A 1 82 ? -23.597 -5.909 6.923 1.00 96.81 82 GLU A CA 1
ATOM 673 C C . GLU A 1 82 ? -22.970 -7.258 6.536 1.00 96.81 82 GLU A C 1
ATOM 675 O O . GLU A 1 82 ? -21.824 -7.559 6.873 1.00 96.81 82 GLU A O 1
ATOM 680 N N . ASP A 1 83 ? -23.724 -8.056 5.776 1.00 95.88 83 ASP A N 1
ATOM 681 C CA . ASP A 1 83 ? -23.278 -9.339 5.230 1.00 95.88 83 ASP A CA 1
ATOM 682 C C . ASP A 1 83 ? -22.600 -9.121 3.870 1.00 95.88 83 ASP A C 1
ATOM 684 O O . ASP A 1 83 ? -23.242 -9.113 2.816 1.00 95.88 83 ASP A O 1
ATOM 688 N N . TRP A 1 84 ? -21.292 -8.860 3.897 1.00 96.25 84 TRP A N 1
ATOM 689 C CA . TRP A 1 84 ? -20.477 -8.692 2.697 1.00 96.25 84 TRP A CA 1
ATOM 690 C C . TRP A 1 84 ? -19.223 -9.562 2.752 1.00 96.25 84 TRP A C 1
ATOM 692 O O . TRP A 1 84 ? -18.696 -9.895 3.812 1.00 96.25 84 TRP A O 1
ATOM 702 N N . VAL A 1 85 ? -18.719 -9.907 1.569 1.00 95.88 85 VAL A N 1
ATOM 703 C CA . VAL A 1 85 ? -17.488 -10.682 1.396 1.00 95.88 85 VAL A CA 1
ATOM 704 C C . VAL A 1 85 ? -16.552 -9.976 0.422 1.00 95.88 85 VAL A C 1
ATOM 706 O O . VAL A 1 85 ? -16.987 -9.241 -0.467 1.00 95.88 85 VAL A O 1
ATOM 709 N N . CYS A 1 86 ? -15.247 -10.189 0.590 1.00 94.25 86 CYS A N 1
ATOM 710 C CA . CYS A 1 86 ? -14.237 -9.709 -0.350 1.00 94.25 86 CYS A CA 1
ATOM 711 C C . CYS A 1 86 ? -14.419 -10.329 -1.748 1.00 94.25 86 CYS A C 1
ATOM 713 O O . CYS A 1 86 ? -15.089 -11.347 -1.925 1.00 94.25 86 CYS A O 1
ATOM 715 N N . ALA A 1 87 ? -13.761 -9.740 -2.748 1.00 95.38 87 ALA A N 1
ATOM 716 C CA . ALA A 1 87 ? -1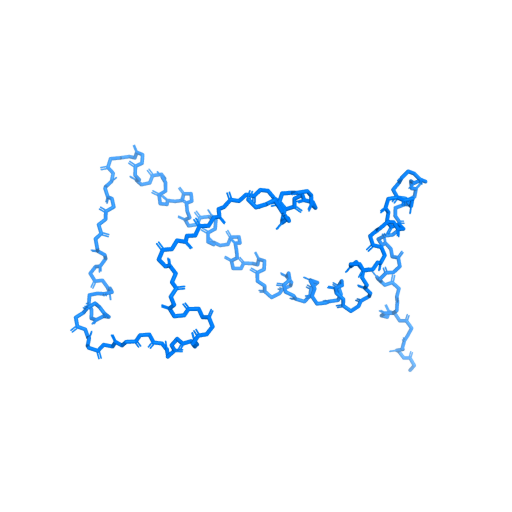3.693 -10.313 -4.089 1.00 95.38 87 ALA A CA 1
ATOM 717 C C . ALA A 1 87 ? -13.071 -11.724 -4.084 1.00 95.38 87 ALA A C 1
ATOM 719 O O . ALA A 1 87 ? -12.254 -12.062 -3.225 1.00 95.38 87 ALA A O 1
ATOM 720 N N . THR A 1 88 ? -13.442 -12.539 -5.074 1.00 94.56 88 THR A N 1
ATOM 721 C CA . THR A 1 88 ? -12.975 -13.924 -5.210 1.00 94.56 88 THR A CA 1
ATOM 722 C C . THR A 1 88 ? -11.454 -14.010 -5.303 1.00 94.56 88 THR A C 1
ATOM 724 O O . THR A 1 88 ? -10.835 -13.321 -6.116 1.00 94.56 88 THR A O 1
ATOM 727 N N . VAL A 1 89 ? -10.864 -14.902 -4.509 1.00 93.12 89 VAL A N 1
ATOM 728 C CA . VAL A 1 89 ? -9.417 -15.138 -4.474 1.00 93.12 89 VAL A CA 1
ATOM 729 C C . VAL A 1 89 ? -8.996 -16.014 -5.658 1.00 93.12 89 VAL A C 1
ATOM 731 O O . VAL A 1 89 ? -9.670 -16.984 -6.000 1.00 93.12 89 VAL A O 1
ATOM 734 N N . SER A 1 90 ? -7.872 -15.675 -6.292 1.00 93.94 90 SER A N 1
ATOM 735 C CA . SER A 1 90 ? -7.281 -16.495 -7.357 1.00 93.94 90 SER A CA 1
ATOM 736 C C . SER A 1 90 ? -6.702 -17.794 -6.792 1.00 93.94 90 SER A C 1
ATOM 738 O O . SER A 1 90 ? -6.061 -17.781 -5.742 1.00 93.94 90 SER A O 1
ATOM 740 N N . SER A 1 91 ? -6.843 -18.906 -7.521 1.00 94.00 91 SER A N 1
ATOM 741 C CA . SER A 1 91 ? -6.311 -20.213 -7.106 1.00 94.00 91 SER A CA 1
ATOM 742 C C . SER A 1 91 ? -4.798 -20.209 -6.874 1.00 94.00 91 SER A C 1
ATOM 744 O O . SER A 1 91 ? -4.312 -20.977 -6.052 1.00 94.00 91 SER A O 1
ATOM 746 N N . MET A 1 92 ? -4.054 -19.320 -7.544 1.00 92.88 92 MET A N 1
ATOM 747 C CA . MET A 1 92 ? -2.600 -19.194 -7.377 1.00 92.88 92 MET A CA 1
ATOM 748 C C . MET A 1 92 ? -2.175 -18.699 -5.988 1.00 92.88 92 MET A C 1
ATOM 750 O O . MET A 1 92 ? -1.019 -18.869 -5.622 1.00 92.88 92 MET A O 1
ATOM 754 N N . VAL A 1 93 ? -3.080 -18.062 -5.242 1.00 92.75 93 VAL A N 1
ATOM 755 C CA . VAL A 1 93 ? -2.805 -17.476 -3.918 1.00 92.75 93 VAL A CA 1
ATOM 756 C C . VAL A 1 93 ? -3.826 -17.918 -2.867 1.00 92.75 93 VAL A C 1
ATOM 758 O O . VAL A 1 93 ? -3.923 -17.308 -1.810 1.00 92.75 93 VAL A O 1
ATOM 761 N N . ALA A 1 94 ? -4.616 -18.954 -3.160 1.00 94.00 94 ALA A N 1
ATOM 762 C CA . ALA A 1 94 ? -5.652 -19.439 -2.252 1.00 94.00 94 ALA A CA 1
ATOM 763 C C . ALA A 1 94 ? -5.070 -20.180 -1.037 1.00 94.00 94 ALA A C 1
ATOM 765 O O . ALA A 1 94 ? -5.651 -20.125 0.044 1.00 94.00 94 ALA A O 1
ATOM 766 N N . ASP A 1 95 ? -3.925 -20.846 -1.209 1.00 93.00 95 ASP A N 1
ATOM 767 C CA . ASP A 1 95 ? -3.191 -2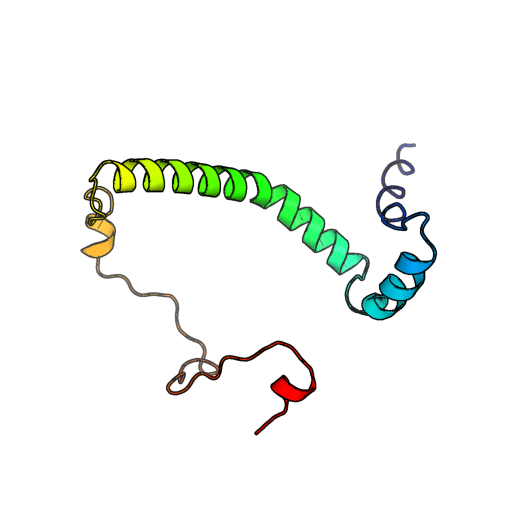1.497 -0.126 1.00 93.00 95 ASP A CA 1
ATOM 768 C C . ASP A 1 95 ? -1.947 -20.674 0.229 1.00 93.00 95 ASP A C 1
ATOM 770 O O . ASP A 1 95 ? -0.995 -20.588 -0.546 1.00 93.00 95 ASP A O 1
ATOM 774 N N . GLN A 1 96 ? -1.987 -20.041 1.401 1.00 91.81 96 GLN A N 1
ATOM 775 C CA . GLN A 1 96 ? -0.89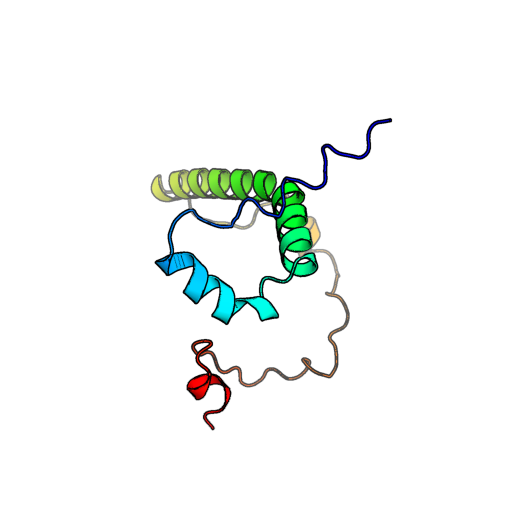8 -19.246 1.980 1.00 91.81 96 GLN A CA 1
ATOM 776 C C . GLN A 1 96 ? -0.520 -19.777 3.370 1.00 91.81 96 GLN A C 1
ATOM 778 O O . GLN A 1 96 ? -0.152 -19.015 4.260 1.00 91.81 96 GLN A O 1
ATOM 783 N N . SER A 1 97 ? -0.638 -21.094 3.578 1.00 95.88 97 SER A N 1
ATOM 784 C CA . SER A 1 97 ? -0.407 -21.734 4.884 1.00 95.88 97 SER A CA 1
ATOM 785 C C . SER A 1 97 ? 0.992 -21.473 5.459 1.00 95.88 97 SER A C 1
ATOM 787 O O . SER A 1 97 ? 1.180 -21.500 6.675 1.00 95.88 97 SER A O 1
ATOM 789 N N . VAL A 1 98 ? 1.974 -21.219 4.590 1.00 94.19 98 VAL A N 1
ATOM 790 C CA . VAL A 1 98 ? 3.331 -20.810 4.957 1.00 94.19 98 VAL A CA 1
ATOM 791 C C . VAL A 1 98 ? 3.753 -19.653 4.061 1.00 94.19 98 VAL A C 1
ATOM 793 O O . VAL A 1 98 ? 3.722 -19.766 2.838 1.00 94.19 98 VAL A O 1
ATOM 796 N N . GLU A 1 99 ? 4.206 -18.564 4.676 1.00 92.44 99 GLU A N 1
ATOM 797 C CA . GLU A 1 99 ? 4.797 -17.419 3.988 1.00 92.44 99 GLU A CA 1
ATOM 798 C C . GLU A 1 99 ? 6.224 -17.199 4.499 1.00 92.44 99 GLU A C 1
ATOM 800 O O . GLU A 1 99 ? 6.476 -17.181 5.705 1.00 92.44 99 GLU A O 1
ATOM 805 N N . MET A 1 100 ? 7.172 -17.037 3.575 1.00 88.75 100 MET A N 1
ATOM 806 C CA . MET A 1 100 ? 8.562 -16.717 3.889 1.00 88.75 100 MET A CA 1
ATOM 807 C C . MET A 1 100 ? 8.832 -15.249 3.561 1.00 88.75 100 MET A C 1
ATOM 809 O O . MET A 1 100 ? 8.602 -14.807 2.437 1.00 88.75 100 MET A O 1
ATOM 813 N N . ILE A 1 101 ? 9.375 -14.505 4.526 1.00 92.25 101 ILE A N 1
ATOM 814 C CA . ILE A 1 101 ? 9.766 -13.102 4.354 1.00 92.25 101 ILE A CA 1
ATOM 815 C C . ILE A 1 101 ? 11.292 -13.010 4.385 1.00 92.25 101 ILE A C 1
ATOM 817 O O . ILE A 1 101 ? 11.938 -13.553 5.280 1.00 92.25 101 ILE A O 1
ATOM 821 N N . GLY A 1 102 ? 11.874 -12.292 3.425 1.00 88.62 102 GLY A N 1
ATOM 822 C CA . GLY A 1 102 ? 13.317 -12.095 3.319 1.00 88.62 102 GLY A CA 1
ATOM 823 C C . GLY A 1 102 ? 13.680 -10.867 2.479 1.00 88.62 102 GLY A C 1
ATOM 824 O O . GLY A 1 102 ? 12.806 -10.247 1.869 1.00 88.62 102 GLY A O 1
ATOM 825 N N . PRO A 1 103 ? 14.963 -10.473 2.460 1.00 93.19 103 PRO A N 1
ATOM 826 C CA . PRO A 1 103 ? 15.427 -9.345 1.661 1.00 93.19 103 PRO A CA 1
ATOM 827 C C . PRO A 1 103 ? 15.372 -9.667 0.157 1.00 93.19 103 PRO A C 1
ATOM 829 O O . PRO A 1 103 ? 15.458 -10.820 -0.259 1.00 93.19 103 PRO A O 1
ATOM 832 N N . VAL A 1 104 ? 15.306 -8.627 -0.679 1.00 89.31 104 VAL A N 1
ATOM 833 C CA . VAL A 1 104 ? 15.206 -8.735 -2.154 1.00 89.31 104 VAL A CA 1
ATOM 834 C C . VAL A 1 104 ? 16.536 -9.071 -2.847 1.00 89.31 104 VAL A C 1
ATOM 836 O O . VAL A 1 104 ? 16.706 -8.886 -4.051 1.00 89.31 104 VAL A O 1
ATOM 839 N N . GLU A 1 105 ? 17.519 -9.532 -2.083 1.00 90.31 105 GLU A N 1
ATOM 840 C CA . GLU A 1 105 ? 18.843 -9.873 -2.584 1.00 90.31 105 GLU A CA 1
ATOM 841 C C . GLU A 1 105 ? 18.771 -11.135 -3.444 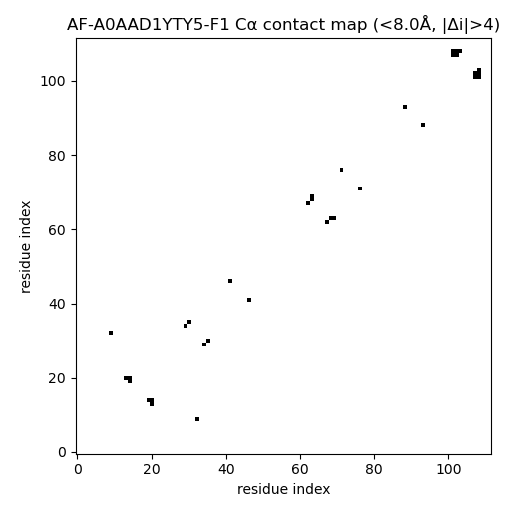1.00 90.31 105 GLU A C 1
ATOM 843 O O . GLU A 1 105 ? 18.137 -12.123 -3.074 1.00 90.31 105 GLU A O 1
ATOM 848 N N . ARG A 1 106 ? 19.489 -11.149 -4.575 1.00 84.81 106 ARG A N 1
ATOM 849 C CA . ARG A 1 106 ? 19.424 -12.260 -5.540 1.00 84.81 106 ARG A CA 1
ATOM 850 C C . ARG A 1 106 ? 19.680 -13.626 -4.897 1.00 84.81 106 ARG A C 1
ATOM 852 O O . ARG A 1 106 ? 19.024 -14.592 -5.257 1.00 84.81 106 ARG A O 1
ATOM 859 N N . LYS A 1 107 ? 20.617 -13.712 -3.949 1.00 86.12 107 LYS A N 1
ATOM 860 C CA . LYS A 1 107 ? 20.920 -14.963 -3.237 1.00 86.12 107 LYS A CA 1
ATOM 861 C C . LYS A 1 107 ? 19.755 -15.425 -2.355 1.00 86.12 107 LYS A C 1
ATOM 863 O O . LYS A 1 107 ? 19.507 -16.619 -2.270 1.00 86.12 107 LYS A O 1
ATOM 868 N N . MET A 1 108 ? 19.054 -14.484 -1.732 1.00 87.62 108 MET A N 1
ATOM 869 C CA . MET A 1 108 ? 17.978 -14.747 -0.777 1.00 87.62 108 MET A CA 1
ATOM 870 C C . MET A 1 108 ? 16.669 -15.139 -1.471 1.00 87.62 108 MET A C 1
ATOM 872 O O . MET A 1 108 ? 15.908 -15.917 -0.915 1.00 87.62 108 MET A O 1
ATOM 876 N N . ILE A 1 109 ? 16.450 -14.697 -2.716 1.00 86.94 109 ILE A N 1
ATOM 877 C CA . ILE A 1 109 ? 15.287 -15.096 -3.532 1.00 86.94 109 ILE A CA 1
ATOM 878 C C . ILE A 1 109 ? 15.337 -16.583 -3.934 1.00 86.94 109 ILE A C 1
ATOM 880 O O . ILE A 1 109 ? 14.297 -17.218 -4.062 1.00 86.94 109 ILE A O 1
ATOM 884 N N . PHE A 1 110 ? 16.534 -17.136 -4.157 1.00 83.12 110 PHE A N 1
ATOM 885 C CA . PHE A 1 110 ? 16.724 -18.513 -4.642 1.00 83.12 110 PHE A CA 1
ATOM 886 C C . PHE A 1 110 ? 17.118 -19.509 -3.544 1.00 83.12 110 PHE A C 1
ATOM 888 O O . PHE A 1 110 ? 17.340 -20.679 -3.856 1.00 83.12 110 PHE A O 1
ATOM 895 N N . CYS A 1 111 ? 17.281 -19.064 -2.295 1.00 61.75 111 CYS A N 1
ATOM 896 C CA . CYS A 1 111 ? 17.733 -19.944 -1.224 1.00 61.75 111 CYS A CA 1
ATOM 897 C C . CYS A 1 111 ? 16.600 -20.919 -0.847 1.00 61.75 111 CYS A C 1
ATOM 899 O O . CYS A 1 111 ? 15.519 -20.435 -0.509 1.00 61.75 111 CYS A O 1
ATOM 901 N N . PRO A 1 112 ? 16.818 -22.245 -0.933 1.00 58.38 112 PRO A N 1
ATOM 902 C CA . PRO A 1 112 ? 15.890 -23.231 -0.388 1.00 58.38 112 PRO A CA 1
ATOM 903 C C . PRO A 1 112 ? 15.896 -23.227 1.144 1.00 58.38 112 PRO A C 1
ATOM 905 O O . PRO A 1 112 ? 16.935 -22.837 1.736 1.00 58.38 112 PRO A O 1
#

Mean predicted aligned error: 11.05 Å

Foldseek 3Di:
DPDPPPPPPQVVVPDPDVVVVVVVVVCCVPPDPVNVVVVVVVCVPCVVVVVVVVVVVVVVVVCVVVVDDDDDDPVCVCVVPDDDDDPDDDPVCPDPVDDDDDDPDPCTVPDD

Radius of gyration: 23.17 Å; Cα contacts (8 Å, |Δi|>4): 17; chains: 1; bounding box: 54×48×61 Å

InterPro domains:
  IPR006252 Malate synthase A [PTHR42902] (26-109)
  IPR011076 Malate synthase superfamily [SSF51645] (25-110)
  IPR046363 Malate synthase, N-terminal and TIM-barrel domains [G3DSA:3.20.20.360] (16-111)
  IPR048356 Malate synthase, N-terminal domain [PF20656] (25-77)

Sequence (112 aa):
MSGAKKRFQIEAIVTRDAEKTWKILEFANILTRDALQFVVDLQREFRNHIKYALECRKEAKMRYNNGGLPGCDLTTKYIREEDWVCATVSSMVADQSVEMIGPVERKMIFCP

Secondary structure (DSSP, 8-state):
---STTSTTSTT-S-S-HHHHHHHHHTTTTS-HHHHHHHHHHHHHHHHHHHHHHHHHHHHHHHHHTT------GGGHHHHHS---PPPPPGGGS--S------S-HHHHS--

Organism: NCBI:txid56036